Protein AF-A0AAE3XRZ2-F1 (afdb_monomer_lite)

Radius of gyration: 22.89 Å; chains: 1; bounding box: 50×26×63 Å

Structure (mmCIF, N/CA/C/O backbone):
data_AF-A0AAE3XRZ2-F1
#
_entry.id   AF-A0AAE3XRZ2-F1
#
loop_
_atom_site.group_PDB
_atom_site.id
_atom_site.type_symbol
_atom_site.label_atom_id
_atom_site.label_alt_id
_atom_site.label_comp_id
_atom_site.label_asym_id
_atom_site.label_entity_id
_atom_site.label_seq_id
_atom_site.pdbx_PDB_ins_code
_atom_site.Cartn_x
_atom_site.Cartn_y
_atom_site.Cartn_z
_atom_site.occupancy
_atom_site.B_iso_or_equiv
_atom_site.auth_seq_id
_atom_site.auth_comp_id
_atom_site.auth_asym_id
_atom_site.auth_atom_id
_atom_site.pdbx_PDB_model_num
ATOM 1 N N . MET A 1 1 ? 18.011 4.751 -26.676 1.00 55.44 1 MET A N 1
ATOM 2 C CA . MET A 1 1 ? 17.768 5.350 -25.343 1.00 55.44 1 MET A CA 1
ATOM 3 C C . MET A 1 1 ? 18.692 4.666 -24.341 1.00 55.44 1 MET A C 1
ATOM 5 O O . MET A 1 1 ? 18.799 3.450 -24.398 1.00 55.44 1 MET A O 1
ATOM 9 N N . ASN A 1 2 ? 19.427 5.403 -23.502 1.00 81.69 2 ASN A N 1
ATOM 10 C CA . ASN A 1 2 ? 20.337 4.797 -22.520 1.00 81.69 2 ASN A CA 1
ATOM 11 C C . ASN A 1 2 ? 19.515 4.143 -21.398 1.00 81.69 2 ASN A C 1
ATOM 13 O O . ASN A 1 2 ? 18.671 4.805 -20.796 1.00 81.69 2 ASN A O 1
ATOM 17 N N . THR A 1 3 ? 19.769 2.867 -21.102 1.00 81.44 3 THR A N 1
ATOM 18 C CA . THR A 1 3 ? 19.092 2.110 -20.040 1.00 81.44 3 THR A CA 1
ATOM 19 C C . THR A 1 3 ? 19.116 2.845 -18.701 1.00 81.44 3 THR A C 1
ATOM 21 O O . THR A 1 3 ? 18.103 2.885 -18.015 1.00 81.44 3 THR A O 1
ATOM 24 N N . LYS A 1 4 ? 20.229 3.502 -18.347 1.00 84.25 4 LYS A N 1
ATOM 25 C CA . LYS A 1 4 ? 20.326 4.277 -17.098 1.00 84.25 4 LYS A CA 1
ATOM 26 C C . LYS A 1 4 ? 19.341 5.446 -17.058 1.00 84.25 4 LYS A C 1
ATOM 28 O O . LYS A 1 4 ? 18.719 5.685 -16.030 1.00 84.25 4 LYS A O 1
ATOM 33 N N . THR A 1 5 ? 19.179 6.146 -18.179 1.00 87.19 5 THR A N 1
ATOM 34 C CA . THR A 1 5 ? 18.207 7.237 -18.307 1.00 87.19 5 THR A CA 1
ATOM 35 C C . THR A 1 5 ? 16.785 6.704 -18.193 1.00 87.19 5 THR A C 1
ATOM 37 O O . THR A 1 5 ? 15.978 7.291 -17.491 1.00 87.19 5 THR A O 1
ATOM 40 N N . HIS A 1 6 ? 16.487 5.558 -18.808 1.00 87.44 6 HIS A N 1
ATOM 41 C CA . HIS A 1 6 ? 15.157 4.957 -18.711 1.00 87.44 6 HIS A CA 1
ATOM 42 C C . HIS A 1 6 ? 14.794 4.548 -17.278 1.00 87.44 6 HIS A C 1
ATOM 44 O O . HIS A 1 6 ? 13.701 4.858 -16.814 1.00 87.44 6 HIS A O 1
ATOM 50 N N . LEU A 1 7 ? 15.724 3.908 -16.560 1.00 90.88 7 LEU A N 1
ATOM 51 C CA . LEU A 1 7 ? 15.534 3.514 -15.161 1.00 90.88 7 LEU A CA 1
ATOM 52 C C . LEU A 1 7 ? 15.289 4.733 -14.262 1.00 90.88 7 LEU A C 1
ATOM 54 O O . LEU A 1 7 ? 14.380 4.713 -13.436 1.00 90.88 7 LEU A O 1
ATOM 58 N N . LYS A 1 8 ? 16.069 5.804 -14.457 1.00 92.06 8 LYS A N 1
ATOM 59 C CA . LYS A 1 8 ? 15.901 7.059 -13.721 1.00 92.06 8 LYS A CA 1
ATOM 60 C C . LYS A 1 8 ? 14.543 7.704 -14.013 1.00 92.06 8 LYS A C 1
ATOM 62 O O . LYS A 1 8 ? 13.818 8.006 -13.075 1.00 92.06 8 LYS A O 1
ATOM 67 N N . ASN A 1 9 ? 14.181 7.834 -15.288 1.00 93.19 9 ASN A N 1
ATOM 68 C CA . ASN A 1 9 ? 12.899 8.414 -15.688 1.00 93.19 9 ASN A CA 1
ATOM 69 C C . ASN A 1 9 ? 11.720 7.596 -15.145 1.00 93.19 9 ASN A C 1
ATOM 71 O O . ASN A 1 9 ? 10.748 8.170 -14.682 1.00 93.19 9 ASN A O 1
ATOM 75 N N . THR A 1 10 ? 11.823 6.263 -15.147 1.00 93.81 10 THR A N 1
ATOM 76 C CA . THR A 1 10 ? 10.785 5.389 -14.577 1.00 93.81 10 THR A CA 1
ATOM 77 C C . THR A 1 10 ? 10.621 5.647 -13.081 1.00 93.81 10 THR A C 1
ATOM 79 O O . THR A 1 10 ? 9.503 5.799 -12.605 1.00 93.81 10 THR A O 1
ATOM 82 N N . LYS A 1 11 ? 11.728 5.745 -12.329 1.00 95.62 11 LYS A N 1
ATOM 83 C CA . LYS A 1 11 ? 11.690 6.111 -10.903 1.00 95.62 11 LYS A CA 1
ATOM 84 C C . LYS A 1 11 ? 11.019 7.471 -10.694 1.00 95.62 11 LYS A C 1
ATOM 86 O O . LYS A 1 11 ? 10.190 7.593 -9.802 1.00 95.62 11 LYS A O 1
ATOM 91 N N . GLU A 1 12 ? 11.366 8.473 -11.497 1.00 96.69 12 GLU A N 1
ATOM 92 C CA . GLU A 1 12 ? 10.778 9.815 -11.403 1.00 96.69 12 GLU A CA 1
ATOM 93 C C . GLU A 1 12 ? 9.270 9.796 -11.686 1.00 96.69 12 GLU A C 1
ATOM 95 O O . GLU A 1 12 ? 8.510 10.327 -10.884 1.00 96.69 12 GLU A O 1
ATOM 100 N N . GLN A 1 13 ? 8.834 9.090 -12.732 1.00 96.69 13 GLN A N 1
ATOM 101 C CA . GLN A 1 13 ? 7.415 8.916 -13.061 1.00 96.69 13 GLN A CA 1
ATOM 102 C C . GLN A 1 13 ? 6.641 8.194 -11.955 1.00 96.69 13 GLN A C 1
ATOM 104 O O . GLN A 1 13 ? 5.524 8.579 -11.632 1.00 96.69 13 GLN A O 1
ATOM 109 N N . VAL A 1 14 ? 7.232 7.168 -11.334 1.00 96.94 14 VAL A N 1
ATOM 110 C CA . VAL A 1 14 ? 6.598 6.475 -10.203 1.00 96.94 14 VAL A CA 1
ATOM 111 C C . VAL A 1 14 ? 6.438 7.411 -9.003 1.00 96.94 14 VAL A C 1
ATOM 113 O O . VAL A 1 14 ? 5.395 7.402 -8.355 1.00 96.94 14 VAL A O 1
ATOM 116 N N . ILE A 1 15 ? 7.449 8.229 -8.702 1.00 97.56 15 ILE A N 1
ATOM 117 C CA . ILE A 1 15 ? 7.388 9.208 -7.606 1.00 97.56 15 ILE A CA 1
ATOM 118 C C . ILE A 1 15 ? 6.325 10.277 -7.885 1.00 97.56 15 ILE A C 1
ATOM 120 O O . ILE A 1 15 ? 5.600 10.653 -6.963 1.00 97.56 15 ILE A O 1
ATOM 124 N N . GLU A 1 16 ? 6.236 10.759 -9.125 1.00 97.31 16 GLU A N 1
ATOM 125 C CA . GLU A 1 16 ? 5.227 11.727 -9.567 1.00 97.31 16 GLU A CA 1
ATOM 126 C C . GLU A 1 16 ? 3.815 11.152 -9.412 1.00 97.31 16 GLU A C 1
ATOM 128 O O . GLU A 1 16 ? 3.006 11.733 -8.687 1.00 97.31 16 GLU A O 1
ATOM 133 N N . ALA A 1 17 ? 3.576 9.946 -9.938 1.00 96.69 17 ALA A N 1
ATOM 134 C CA . ALA A 1 17 ? 2.298 9.253 -9.813 1.00 96.69 17 ALA A CA 1
ATOM 135 C C . ALA A 1 17 ? 1.899 9.037 -8.34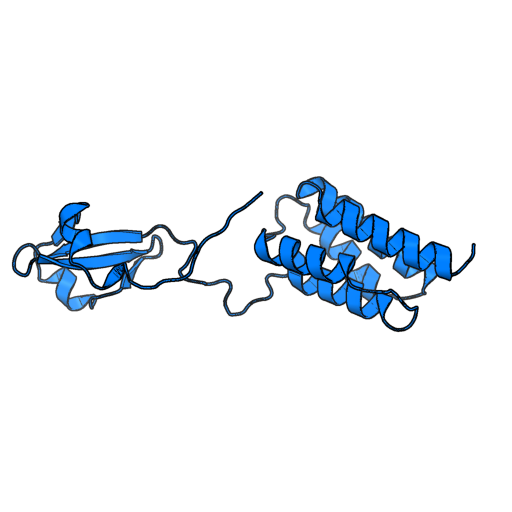3 1.00 96.69 17 ALA A C 1
ATOM 137 O O . ALA A 1 17 ? 0.777 9.353 -7.955 1.00 96.69 17 ALA A O 1
ATOM 138 N N . LEU A 1 18 ? 2.817 8.564 -7.490 1.00 95.38 18 LEU A N 1
ATOM 139 C CA . LEU A 1 18 ? 2.573 8.366 -6.050 1.00 95.38 18 LEU A CA 1
ATOM 140 C C . LEU A 1 18 ? 2.334 9.669 -5.276 1.00 95.38 18 LEU A C 1
ATOM 142 O O . LEU A 1 18 ? 1.789 9.625 -4.179 1.00 95.38 18 LEU A O 1
ATOM 146 N N . SER A 1 19 ? 2.744 10.816 -5.817 1.00 94.94 19 SER A N 1
ATOM 147 C CA . SER A 1 19 ? 2.506 12.131 -5.206 1.00 94.94 19 SER A CA 1
ATOM 148 C C . SER A 1 19 ? 1.219 12.793 -5.711 1.00 94.94 19 SER A C 1
ATOM 150 O O . SER A 1 19 ? 0.897 13.901 -5.285 1.00 94.94 19 SER A O 1
ATOM 152 N N . SER A 1 20 ? 0.514 12.151 -6.642 1.00 93.12 20 SER A N 1
ATOM 153 C CA . SER A 1 20 ? -0.687 12.678 -7.280 1.00 93.12 20 SER A CA 1
ATOM 154 C C . SER A 1 20 ? -1.969 12.192 -6.597 1.00 93.12 20 SER A C 1
ATOM 156 O O . SER A 1 20 ? -1.963 11.308 -5.738 1.00 93.12 20 SER A O 1
ATOM 158 N N . GLU A 1 21 ? -3.100 12.781 -6.978 1.00 91.00 21 GLU A N 1
ATOM 159 C CA . GLU A 1 21 ? -4.409 12.322 -6.518 1.00 91.00 21 GLU A CA 1
ATOM 160 C C . GLU A 1 21 ? -4.750 10.936 -7.084 1.00 91.00 21 GLU A C 1
ATOM 162 O O . GLU A 1 21 ? -4.296 10.551 -8.158 1.00 91.00 21 GLU A O 1
ATOM 167 N N . LYS A 1 22 ? -5.608 10.192 -6.377 1.00 86.44 22 LYS A N 1
ATOM 168 C CA . LYS A 1 22 ? -5.951 8.783 -6.647 1.00 86.44 22 LYS A CA 1
ATOM 169 C C . LYS A 1 22 ? -6.213 8.460 -8.126 1.00 86.44 22 LYS A C 1
ATOM 171 O O . LYS A 1 22 ? -5.707 7.465 -8.638 1.00 86.44 22 LYS A O 1
ATOM 176 N N . GLU A 1 23 ? -7.018 9.277 -8.803 1.00 91.44 23 GLU A N 1
ATOM 177 C CA . GLU A 1 23 ? -7.345 9.079 -10.219 1.00 91.44 23 GLU A CA 1
ATOM 178 C C . GLU A 1 23 ? -6.097 9.166 -11.108 1.00 91.44 23 GLU A C 1
ATOM 180 O O . GLU A 1 23 ? -5.902 8.328 -11.992 1.00 91.44 23 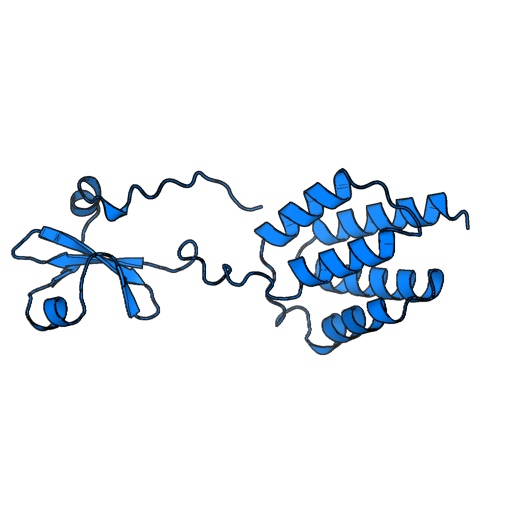GLU A O 1
ATOM 185 N N . VAL A 1 24 ? -5.258 10.173 -10.865 1.00 94.25 24 VAL A N 1
ATOM 186 C CA . VAL A 1 24 ? -4.016 10.402 -11.606 1.00 94.25 24 VAL A CA 1
ATOM 187 C C . VAL A 1 24 ? -3.028 9.282 -11.306 1.00 94.25 24 VAL A C 1
ATOM 189 O O . VAL A 1 24 ? -2.529 8.670 -12.247 1.00 94.25 24 VAL A O 1
ATOM 192 N N . LEU A 1 25 ? -2.866 8.912 -10.032 1.00 93.50 25 LEU A N 1
ATOM 193 C CA . LEU A 1 25 ? -2.038 7.789 -9.594 1.00 93.50 25 LEU A CA 1
ATOM 194 C C . LEU A 1 25 ? -2.382 6.521 -10.377 1.00 93.50 25 LEU A C 1
ATOM 196 O O . LEU A 1 25 ? -1.505 5.937 -11.004 1.00 93.50 25 LEU A O 1
ATOM 200 N N . VAL A 1 26 ? -3.650 6.106 -10.389 1.00 91.94 26 VAL A N 1
ATOM 201 C CA . VAL A 1 26 ? -4.080 4.869 -11.064 1.00 91.94 26 VAL A CA 1
ATOM 202 C C . VAL A 1 26 ? -3.793 4.924 -12.569 1.00 91.94 26 VAL A C 1
ATOM 204 O O . VAL A 1 26 ? -3.260 3.965 -13.134 1.00 91.94 26 VAL A O 1
ATOM 207 N N . LYS A 1 27 ? -4.110 6.046 -13.227 1.00 93.81 27 LYS A N 1
ATOM 208 C CA . LYS A 1 27 ? -3.902 6.212 -14.675 1.00 93.81 27 LYS A CA 1
ATOM 209 C C . LYS A 1 27 ? -2.423 6.216 -15.049 1.00 93.81 27 LYS A C 1
ATOM 211 O O . LYS A 1 27 ? -2.024 5.538 -15.998 1.00 93.81 27 LYS A O 1
ATOM 216 N N . GLU A 1 28 ? -1.612 6.974 -14.321 1.00 94.81 28 GLU A N 1
ATOM 217 C CA . GLU A 1 28 ? -0.180 7.082 -14.579 1.00 94.81 28 GLU A CA 1
ATOM 218 C C . GLU A 1 28 ? 0.530 5.766 -14.282 1.00 94.81 28 GLU A C 1
ATOM 220 O O . GLU A 1 28 ? 1.325 5.311 -15.104 1.00 94.81 28 GLU A O 1
ATOM 225 N N . PHE A 1 29 ? 0.185 5.085 -13.186 1.00 94.69 29 PHE A N 1
ATOM 226 C CA . PHE A 1 29 ? 0.797 3.800 -12.853 1.00 94.69 29 PHE A CA 1
ATOM 227 C C . PHE A 1 29 ? 0.492 2.725 -13.901 1.00 94.69 29 PHE A C 1
ATOM 229 O O . 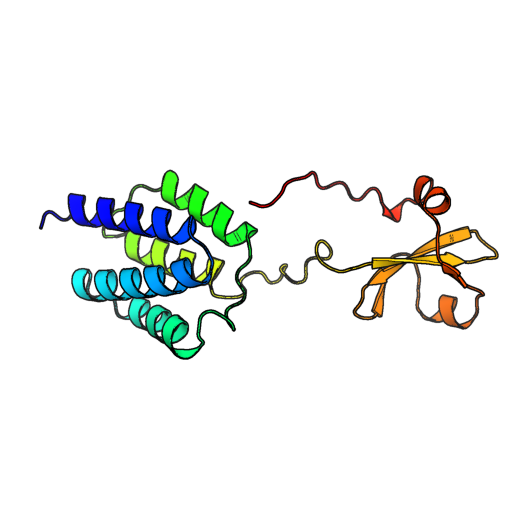PHE A 1 29 ? 1.400 1.996 -14.299 1.00 94.69 29 PHE A O 1
ATOM 236 N N . ALA A 1 30 ? -0.735 2.667 -14.430 1.00 93.75 30 ALA A N 1
ATOM 237 C CA . ALA A 1 30 ? -1.070 1.771 -15.540 1.00 93.75 30 ALA A CA 1
ATOM 238 C C . ALA A 1 30 ? -0.212 2.054 -16.791 1.00 93.75 30 ALA A C 1
ATOM 240 O O . ALA A 1 30 ? 0.285 1.129 -17.436 1.00 93.75 30 ALA A O 1
ATOM 241 N N . SER A 1 31 ? 0.024 3.331 -17.107 1.00 94.94 31 SER A N 1
ATOM 242 C CA . SER A 1 31 ? 0.903 3.736 -18.213 1.00 94.94 31 SER A CA 1
ATOM 243 C C . SER A 1 31 ? 2.360 3.313 -17.978 1.00 94.94 31 SER A C 1
ATOM 245 O O . SER A 1 31 ? 2.994 2.739 -18.867 1.00 94.94 31 SER A O 1
ATOM 247 N N . ILE A 1 32 ? 2.880 3.522 -16.764 1.00 94.69 32 ILE A N 1
ATOM 248 C CA . ILE A 1 32 ? 4.233 3.102 -16.369 1.00 94.69 32 ILE A CA 1
ATOM 249 C C . ILE A 1 32 ? 4.389 1.585 -16.527 1.00 94.69 32 ILE A C 1
ATOM 251 O O . ILE A 1 32 ? 5.377 1.127 -17.105 1.00 94.69 32 ILE A O 1
ATOM 255 N N . LEU A 1 33 ? 3.408 0.804 -16.065 1.00 93.81 33 LEU A N 1
ATOM 256 C CA . LEU A 1 33 ? 3.414 -0.657 -16.171 1.00 93.81 33 LEU A CA 1
ATOM 257 C C . LEU A 1 33 ? 3.458 -1.131 -17.626 1.00 93.81 33 LEU A C 1
ATOM 259 O O . LEU A 1 33 ? 4.285 -1.989 -17.941 1.00 93.81 33 LEU A O 1
ATOM 263 N N . ARG A 1 34 ? 2.650 -0.535 -18.515 1.00 93.69 34 ARG A N 1
ATOM 264 C CA . ARG A 1 34 ? 2.678 -0.832 -19.959 1.00 93.69 34 ARG A CA 1
ATOM 265 C C . ARG A 1 34 ? 4.055 -0.563 -20.553 1.00 93.69 34 ARG A C 1
ATOM 267 O O . ARG A 1 34 ? 4.651 -1.452 -21.154 1.00 93.69 34 ARG A O 1
ATOM 274 N N . ILE A 1 35 ? 4.586 0.642 -20.340 1.00 90.75 35 ILE A N 1
ATOM 275 C CA . ILE A 1 35 ? 5.882 1.058 -20.893 1.00 90.75 35 ILE A CA 1
ATOM 276 C C . ILE A 1 35 ? 6.999 0.138 -20.390 1.00 90.75 35 ILE A C 1
ATOM 278 O O . ILE A 1 35 ? 7.841 -0.309 -21.169 1.00 90.75 35 ILE A O 1
ATOM 282 N N . CYS A 1 36 ? 7.016 -0.170 -19.093 1.00 89.25 36 CYS A N 1
ATOM 283 C CA . CYS A 1 36 ? 8.005 -1.076 -18.520 1.00 89.25 36 CYS A CA 1
ATOM 284 C C . CYS A 1 36 ? 7.844 -2.510 -19.028 1.00 89.25 36 CYS A C 1
ATOM 286 O O . CYS A 1 36 ? 8.857 -3.176 -19.239 1.00 89.25 36 CYS A O 1
ATOM 288 N N . SER A 1 37 ? 6.615 -2.986 -19.241 1.00 89.94 37 SER A N 1
ATOM 289 C CA . SER A 1 37 ? 6.376 -4.304 -19.829 1.00 89.94 37 SER A CA 1
ATOM 290 C C . SER A 1 37 ? 6.951 -4.386 -21.239 1.00 89.94 37 SER A C 1
ATOM 292 O O . SER A 1 37 ? 7.732 -5.297 -21.510 1.00 89.94 37 SER A O 1
ATOM 294 N N . ASP A 1 38 ? 6.670 -3.393 -22.085 1.00 87.00 38 ASP A N 1
ATOM 295 C CA . ASP A 1 38 ? 7.137 -3.348 -23.473 1.00 87.00 38 ASP A CA 1
ATOM 296 C C . ASP A 1 38 ? 8.670 -3.247 -23.561 1.00 87.00 38 ASP A C 1
ATOM 298 O O . ASP A 1 38 ? 9.306 -3.914 -24.378 1.00 87.00 38 ASP A O 1
ATOM 302 N N . VAL A 1 39 ? 9.293 -2.429 -22.705 1.00 84.25 39 VAL A N 1
ATOM 303 C CA . VAL A 1 39 ? 10.748 -2.194 -22.739 1.00 84.25 39 VAL A CA 1
ATOM 304 C C . VAL A 1 39 ? 11.542 -3.340 -22.109 1.00 84.25 39 VAL A C 1
ATOM 306 O O . VAL A 1 39 ? 12.643 -3.651 -22.571 1.00 84.25 39 VAL A O 1
ATOM 309 N N . LEU A 1 40 ? 11.027 -3.950 -21.041 1.00 80.56 40 LEU A N 1
ATOM 310 C CA . LEU A 1 40 ? 11.728 -4.999 -20.292 1.00 80.56 40 LEU A CA 1
ATOM 311 C C . LEU A 1 40 ? 11.273 -6.416 -20.672 1.00 80.56 40 LEU A C 1
ATOM 313 O O . LEU A 1 40 ? 11.874 -7.381 -20.201 1.00 80.56 40 LEU A O 1
ATOM 317 N N . ASN A 1 41 ? 10.248 -6.533 -21.519 1.00 80.44 41 ASN A N 1
ATOM 318 C CA . ASN A 1 41 ? 9.582 -7.771 -21.919 1.00 80.44 41 ASN A CA 1
ATOM 319 C C . ASN A 1 41 ? 9.082 -8.591 -20.715 1.00 80.44 41 ASN A C 1
ATOM 321 O O . ASN A 1 41 ? 9.448 -9.755 -20.533 1.00 80.44 41 ASN A O 1
ATOM 325 N N . ILE A 1 42 ? 8.292 -7.952 -19.844 1.00 80.00 42 ILE A N 1
ATOM 326 C CA . ILE A 1 42 ? 7.823 -8.539 -18.578 1.00 80.00 42 ILE A CA 1
ATOM 327 C C . ILE A 1 42 ? 6.301 -8.631 -18.566 1.00 80.00 42 ILE A C 1
ATOM 329 O O . ILE A 1 42 ? 5.604 -7.686 -18.193 1.00 80.00 42 ILE A O 1
ATOM 333 N N . GLU A 1 43 ? 5.790 -9.814 -18.897 1.00 79.06 43 GLU A N 1
ATOM 334 C CA . GLU A 1 43 ? 4.350 -10.099 -18.971 1.00 79.06 43 GLU A CA 1
ATOM 335 C C . GLU A 1 43 ? 3.626 -9.900 -17.634 1.00 79.06 43 GLU A C 1
ATOM 337 O O . GLU A 1 43 ? 2.485 -9.454 -17.601 1.00 79.06 43 GLU A O 1
ATOM 342 N N . LYS A 1 44 ? 4.300 -10.150 -16.503 1.00 80.50 44 LYS A N 1
ATOM 343 C CA . LYS A 1 44 ? 3.707 -9.979 -15.165 1.00 80.50 44 LYS A CA 1
ATOM 344 C C . LYS A 1 44 ? 3.235 -8.549 -14.869 1.00 80.50 44 LYS A C 1
ATOM 346 O O . LYS A 1 44 ? 2.418 -8.372 -13.976 1.00 80.50 44 LYS A O 1
ATOM 351 N N . LEU A 1 45 ? 3.763 -7.535 -15.560 1.00 87.38 45 LEU A N 1
ATOM 352 C CA . LEU A 1 45 ? 3.312 -6.149 -15.391 1.00 87.38 45 LEU A CA 1
ATOM 353 C C . LEU A 1 45 ? 1.989 -5.874 -16.125 1.00 87.38 45 LEU A C 1
ATOM 355 O O . LEU A 1 45 ? 1.240 -5.009 -15.684 1.00 87.38 45 LEU A O 1
ATOM 359 N N . LEU A 1 46 ? 1.677 -6.636 -17.182 1.00 87.94 46 LEU A N 1
ATOM 360 C CA . LEU A 1 46 ? 0.424 -6.499 -17.934 1.00 87.94 46 LEU A CA 1
ATOM 361 C C . LEU A 1 46 ? -0.781 -6.905 -17.089 1.00 87.94 46 LEU A C 1
ATOM 363 O O . LEU A 1 46 ? -1.789 -6.217 -17.114 1.00 87.94 46 LEU A O 1
ATOM 367 N N . PHE A 1 47 ? -0.643 -7.949 -16.263 1.00 88.44 47 PHE A N 1
ATOM 368 C CA . PHE A 1 47 ? -1.684 -8.339 -15.306 1.00 88.44 47 PHE A CA 1
ATOM 369 C C . PHE A 1 47 ? -2.143 -7.156 -14.438 1.00 88.44 47 PHE A C 1
ATOM 371 O O . PHE A 1 47 ? -3.336 -6.919 -14.274 1.00 88.44 47 PHE A O 1
ATOM 378 N N . TRP A 1 48 ? -1.186 -6.398 -13.898 1.00 88.19 48 TRP A N 1
ATOM 379 C CA . TRP A 1 48 ? -1.473 -5.245 -13.048 1.00 88.19 48 TRP A CA 1
ATOM 380 C C . TRP A 1 48 ? -2.091 -4.095 -13.821 1.00 88.19 48 TRP A C 1
ATOM 382 O O . TRP A 1 48 ? -3.018 -3.453 -13.341 1.00 88.19 48 TRP A O 1
ATOM 392 N N . GLU A 1 49 ? -1.590 -3.838 -15.021 1.00 91.50 49 GLU A N 1
ATOM 393 C CA . GLU A 1 49 ? -2.165 -2.826 -15.891 1.00 91.50 49 GLU A CA 1
ATOM 394 C C . GLU A 1 49 ? -3.628 -3.136 -16.233 1.00 91.50 49 GLU A C 1
ATOM 396 O O . GLU A 1 49 ? -4.476 -2.249 -16.121 1.00 91.50 49 GLU A O 1
ATOM 401 N N . ASP A 1 50 ? -3.921 -4.373 -16.634 1.00 87.69 50 ASP A N 1
ATOM 402 C CA . ASP A 1 50 ? -5.269 -4.809 -16.992 1.00 87.69 50 ASP A CA 1
ATOM 403 C C . ASP A 1 50 ? -6.204 -4.673 -15.783 1.00 87.69 50 ASP A C 1
ATOM 405 O O . ASP A 1 50 ? -7.266 -4.062 -15.898 1.00 87.69 50 ASP A O 1
ATOM 409 N N . LEU A 1 51 ? -5.757 -5.089 -14.591 1.00 84.50 51 LEU A N 1
ATOM 410 C CA . LEU A 1 51 ? -6.505 -4.912 -13.343 1.00 84.50 51 LEU A CA 1
ATOM 411 C C . LEU A 1 51 ? -6.851 -3.439 -13.076 1.00 84.50 51 LEU A C 1
ATOM 413 O O . LEU A 1 51 ? -8.001 -3.129 -12.748 1.00 84.50 51 LEU A O 1
ATOM 417 N N . LEU A 1 52 ? -5.891 -2.522 -13.231 1.00 87.25 52 LEU A N 1
ATOM 418 C CA . LEU A 1 52 ? -6.121 -1.088 -13.014 1.00 87.25 52 LEU A CA 1
ATOM 419 C C . LEU A 1 52 ? -7.082 -0.485 -14.047 1.00 87.25 52 LEU A C 1
ATOM 421 O O . LEU A 1 52 ? -7.867 0.406 -13.712 1.00 87.25 52 LEU A O 1
ATOM 425 N N . LYS A 1 53 ? -7.039 -0.961 -15.295 1.00 86.25 53 LYS A N 1
ATOM 426 C CA . LYS A 1 53 ? -7.918 -0.487 -16.372 1.00 86.25 53 LYS A CA 1
ATOM 427 C C . LYS A 1 53 ? -9.342 -1.016 -16.252 1.00 86.25 53 LYS A C 1
ATOM 429 O O . LYS A 1 53 ? -10.275 -0.261 -16.513 1.00 86.25 53 LYS A O 1
ATOM 434 N N . GLU A 1 54 ? -9.509 -2.281 -15.882 1.00 83.88 54 GLU A N 1
ATOM 435 C CA . GLU A 1 54 ? -10.816 -2.943 -15.818 1.00 83.88 54 GLU A CA 1
ATOM 436 C C . GLU A 1 54 ? -11.658 -2.473 -14.630 1.00 83.88 54 GLU A C 1
ATOM 438 O O . GLU A 1 54 ? -12.866 -2.290 -14.770 1.00 83.88 54 GLU A O 1
ATOM 443 N N . ASN A 1 55 ? -11.036 -2.249 -13.469 1.00 74.62 55 ASN A N 1
ATOM 444 C CA . ASN A 1 55 ? -11.773 -1.944 -12.240 1.00 74.62 55 ASN A CA 1
ATOM 445 C C . ASN A 1 55 ? -12.137 -0.454 -12.105 1.00 74.62 55 ASN A C 1
ATOM 447 O O . ASN A 1 55 ? -13.073 -0.116 -11.380 1.00 74.62 55 ASN A O 1
ATOM 451 N N . GLY A 1 56 ? -11.460 0.446 -12.825 1.00 68.81 56 GLY A N 1
ATOM 452 C CA . GLY A 1 56 ? -11.658 1.892 -12.701 1.00 68.81 56 GLY A CA 1
ATOM 453 C C . GLY A 1 56 ? -11.173 2.447 -11.353 1.00 68.81 56 GLY A C 1
ATOM 454 O O . GLY A 1 56 ? -11.214 1.788 -10.317 1.00 68.81 56 GLY A O 1
ATOM 455 N N . TRP A 1 57 ? -10.696 3.693 -11.338 1.00 79.56 57 TRP A N 1
ATOM 456 C CA . TRP A 1 57 ? -10.053 4.277 -10.150 1.00 79.56 57 TRP A CA 1
ATOM 457 C C . TRP A 1 57 ? -10.997 4.432 -8.945 1.00 79.56 57 TRP A C 1
ATOM 459 O O . TRP A 1 57 ? -10.539 4.473 -7.804 1.00 79.56 57 TRP A O 1
ATOM 469 N N . GLU A 1 58 ? -12.307 4.524 -9.173 1.00 76.12 58 GLU A N 1
ATOM 470 C CA . GLU A 1 58 ? -13.314 4.698 -8.122 1.00 76.12 58 GLU A CA 1
ATOM 471 C C . GLU A 1 58 ? -13.395 3.469 -7.206 1.00 76.12 58 GLU A C 1
ATOM 473 O O . GLU A 1 58 ? -13.449 3.626 -5.987 1.00 76.12 58 GLU A O 1
ATOM 478 N N . SER A 1 59 ? -13.322 2.263 -7.778 1.00 72.25 59 SER A N 1
ATOM 479 C CA . SER A 1 59 ? -13.494 0.995 -7.055 1.00 72.25 59 SER A CA 1
ATOM 480 C C . SER A 1 59 ? -12.232 0.520 -6.331 1.00 72.25 59 SER A C 1
ATOM 482 O O . SER A 1 59 ? -12.320 -0.240 -5.368 1.00 72.25 59 SER A O 1
ATOM 484 N N . LEU A 1 60 ? -11.056 0.978 -6.769 1.00 72.81 60 LEU A N 1
ATOM 485 C CA . LEU A 1 60 ? -9.780 0.595 -6.175 1.00 72.81 60 LEU A CA 1
ATOM 486 C C . LEU A 1 60 ? -9.641 1.239 -4.803 1.00 72.81 60 LEU A C 1
ATOM 488 O O . LEU A 1 60 ? -9.562 2.459 -4.691 1.00 72.81 60 LEU A O 1
ATOM 492 N N . LEU A 1 61 ? -9.596 0.451 -3.742 1.00 73.50 61 LEU A N 1
ATOM 493 C CA . LEU A 1 61 ? -9.306 0.989 -2.422 1.00 73.50 61 LEU A CA 1
ATOM 494 C C . LEU A 1 61 ? -7.795 1.208 -2.305 1.00 73.50 61 LEU A C 1
ATOM 496 O O . LEU A 1 61 ? -7.016 0.304 -2.586 1.00 73.50 61 LEU A O 1
ATOM 500 N N . ILE A 1 62 ? -7.393 2.426 -1.938 1.00 79.12 62 ILE A N 1
ATOM 501 C CA . ILE A 1 62 ? -5.988 2.824 -1.818 1.00 79.12 62 ILE A CA 1
ATOM 502 C C . ILE A 1 62 ? -5.830 3.565 -0.497 1.00 79.12 62 ILE A C 1
ATOM 504 O O . ILE A 1 62 ? -6.498 4.578 -0.271 1.00 79.12 62 ILE A O 1
ATOM 508 N N . THR A 1 63 ? -4.942 3.084 0.368 1.00 74.00 63 THR A N 1
ATOM 509 C CA . THR A 1 63 ? -4.670 3.733 1.651 1.00 74.00 63 THR A CA 1
ATOM 510 C C . THR A 1 63 ? -3.570 4.784 1.505 1.00 74.00 63 THR A C 1
ATOM 512 O O . THR A 1 63 ? -2.570 4.596 0.806 1.00 74.00 63 THR A O 1
ATOM 515 N N . LYS A 1 64 ? -3.717 5.916 2.206 1.00 75.69 64 LYS A N 1
ATOM 516 C CA . LYS A 1 64 ? -2.669 6.951 2.246 1.00 75.69 64 LYS A CA 1
ATOM 517 C C . LYS A 1 64 ? -1.363 6.444 2.859 1.00 75.69 64 LYS A C 1
ATOM 519 O O . LYS A 1 64 ? -0.293 6.912 2.473 1.00 75.69 64 LYS A O 1
ATOM 524 N N . SER A 1 65 ? -1.453 5.496 3.796 1.00 75.69 65 SER A N 1
ATOM 525 C CA . SER A 1 65 ? -0.286 4.860 4.414 1.00 75.69 65 SER A CA 1
ATOM 526 C C . SER A 1 65 ? 0.540 4.100 3.375 1.00 75.69 65 SER A C 1
ATOM 528 O O . SER A 1 65 ? 1.718 4.408 3.193 1.00 75.69 65 SER A O 1
ATOM 530 N N . ALA A 1 66 ? -0.091 3.210 2.597 1.00 78.81 66 ALA A N 1
ATOM 531 C CA . ALA A 1 66 ? 0.599 2.446 1.560 1.00 78.81 66 ALA A CA 1
ATOM 532 C C . ALA A 1 66 ? 1.268 3.353 0.518 1.00 78.81 66 ALA A C 1
ATOM 534 O O . ALA A 1 66 ? 2.426 3.137 0.152 1.00 78.81 66 ALA A O 1
ATOM 535 N N . VAL A 1 67 ? 0.578 4.410 0.079 1.00 87.12 67 VAL A N 1
ATOM 536 C CA . VAL A 1 67 ? 1.145 5.398 -0.854 1.00 87.12 67 VAL A CA 1
ATOM 537 C C . VAL A 1 67 ? 2.355 6.104 -0.236 1.00 87.12 67 VAL A C 1
ATOM 539 O O . VAL A 1 67 ? 3.399 6.198 -0.883 1.00 87.12 67 VAL A O 1
ATOM 542 N N . SER A 1 68 ? 2.260 6.534 1.024 1.00 84.38 68 SER A N 1
ATOM 543 C CA . SER A 1 68 ? 3.352 7.221 1.728 1.00 84.38 68 SER A CA 1
ATOM 544 C C . SER A 1 68 ? 4.580 6.325 1.898 1.00 84.38 68 SER A C 1
ATOM 546 O O . SER A 1 68 ? 5.702 6.743 1.601 1.00 84.38 68 SER A O 1
ATOM 548 N N . GLU A 1 69 ? 4.386 5.070 2.307 1.00 86.50 69 GLU A N 1
ATOM 549 C CA . GLU A 1 69 ? 5.467 4.089 2.416 1.00 86.50 69 GLU A CA 1
ATOM 550 C C . GLU A 1 69 ? 6.163 3.857 1.077 1.00 86.50 69 GLU A C 1
ATOM 552 O O . GLU A 1 69 ? 7.396 3.844 0.997 1.00 86.50 69 GLU A O 1
ATOM 557 N N . GLN A 1 70 ? 5.380 3.669 0.012 1.00 93.56 70 GLN A N 1
ATOM 558 C CA . GLN A 1 70 ? 5.935 3.447 -1.316 1.00 93.56 70 GLN A CA 1
ATOM 559 C C . GLN A 1 70 ? 6.654 4.690 -1.831 1.00 93.56 70 GLN A C 1
ATOM 561 O O . GLN A 1 70 ? 7.735 4.565 -2.406 1.00 93.56 70 GLN A O 1
ATOM 566 N N . LEU A 1 71 ? 6.145 5.888 -1.557 1.00 94.06 71 LEU A N 1
ATOM 567 C CA . LEU A 1 71 ? 6.812 7.133 -1.918 1.00 94.06 71 LEU A CA 1
ATOM 568 C C . LEU A 1 71 ? 8.181 7.265 -1.228 1.00 94.06 71 LEU A C 1
ATOM 570 O O . LEU A 1 71 ? 9.173 7.610 -1.877 1.00 94.06 71 LEU A O 1
ATOM 574 N N . ILE A 1 72 ? 8.268 6.938 0.067 1.00 94.06 72 ILE A N 1
ATOM 575 C CA . ILE A 1 72 ? 9.536 6.911 0.817 1.00 94.06 72 ILE A CA 1
ATOM 576 C C . ILE A 1 72 ? 10.490 5.865 0.229 1.00 94.06 72 ILE A C 1
ATOM 578 O O . ILE A 1 72 ? 11.676 6.152 0.030 1.00 94.06 72 ILE A O 1
ATOM 582 N N . PHE A 1 73 ? 9.989 4.667 -0.080 1.00 96.44 73 PHE A N 1
ATOM 583 C CA . PHE A 1 73 ? 10.779 3.615 -0.714 1.00 96.44 73 PHE A CA 1
ATOM 584 C C . PHE A 1 73 ? 11.363 4.085 -2.053 1.00 96.44 73 PHE A C 1
ATOM 586 O O . PHE A 1 73 ? 12.580 4.035 -2.235 1.00 96.44 73 PHE A O 1
ATOM 593 N N . TRP A 1 74 ? 10.538 4.602 -2.966 1.00 97.31 74 TRP A N 1
ATOM 594 C CA . TRP A 1 74 ? 10.970 4.998 -4.310 1.00 97.31 74 TRP A CA 1
ATOM 595 C C . TRP A 1 74 ? 11.942 6.175 -4.315 1.00 97.31 74 TRP A C 1
ATOM 597 O O . TRP A 1 74 ? 12.861 6.194 -5.135 1.00 97.31 74 TRP A O 1
ATOM 607 N N . ARG A 1 75 ? 11.816 7.119 -3.374 1.00 96.50 75 ARG A N 1
ATOM 608 C CA . ARG A 1 75 ? 12.793 8.212 -3.208 1.00 96.50 75 ARG A CA 1
ATOM 609 C C . ARG A 1 75 ? 14.196 7.680 -2.895 1.00 96.50 75 ARG A C 1
ATOM 611 O O . ARG A 1 75 ? 15.168 8.152 -3.487 1.00 96.50 75 ARG A O 1
ATOM 618 N N . ASN A 1 76 ? 14.290 6.660 -2.043 1.00 95.31 76 ASN A N 1
ATOM 619 C CA . ASN A 1 76 ? 15.558 6.073 -1.595 1.00 95.31 76 ASN A CA 1
ATOM 620 C C . ASN A 1 76 ? 16.067 4.921 -2.480 1.00 95.31 76 ASN A C 1
ATOM 622 O O . ASN A 1 76 ? 17.235 4.545 -2.405 1.00 95.31 76 ASN A O 1
ATOM 626 N N . TYR A 1 77 ? 15.201 4.341 -3.305 1.00 95.12 77 TYR A N 1
ATOM 627 C CA . TYR A 1 77 ? 15.512 3.185 -4.136 1.00 95.12 77 TYR A CA 1
ATOM 628 C C . TYR A 1 77 ? 16.314 3.568 -5.383 1.00 95.12 77 TYR A C 1
ATOM 630 O O . TYR A 1 77 ? 15.909 4.450 -6.133 1.00 95.12 77 TYR A O 1
ATOM 638 N N . GLU A 1 78 ? 17.415 2.869 -5.658 1.00 94.75 78 GLU A N 1
ATOM 639 C CA . GLU A 1 78 ? 18.181 3.031 -6.897 1.00 94.75 78 GLU A CA 1
ATOM 640 C C . GLU A 1 78 ? 17.872 1.886 -7.879 1.00 94.75 78 GLU A C 1
ATOM 642 O O . GLU A 1 78 ? 18.257 0.737 -7.635 1.00 94.75 78 GLU A O 1
ATOM 647 N N . PRO A 1 79 ? 17.158 2.161 -8.989 1.00 91.12 79 PRO A N 1
ATOM 648 C CA . PRO A 1 79 ? 16.667 1.119 -9.875 1.00 91.12 79 PRO A CA 1
ATOM 649 C C . PRO A 1 79 ? 17.787 0.451 -10.672 1.00 91.12 79 PRO A C 1
ATOM 651 O O . PRO A 1 79 ? 18.645 1.094 -11.276 1.00 91.12 79 PRO A O 1
ATOM 654 N N . SER A 1 80 ? 17.705 -0.875 -10.756 1.00 91.38 80 SER A N 1
ATOM 655 C CA . SER A 1 80 ? 18.474 -1.698 -11.687 1.00 91.38 80 SER A CA 1
ATOM 656 C C . SER A 1 80 ? 17.520 -2.528 -12.546 1.00 91.38 80 SER A C 1
ATOM 658 O O . SER A 1 80 ? 16.396 -2.804 -12.130 1.00 91.38 80 SER A O 1
ATOM 660 N N . LEU A 1 81 ? 17.969 -2.998 -13.715 1.00 86.38 81 LEU A N 1
ATOM 661 C CA . LEU A 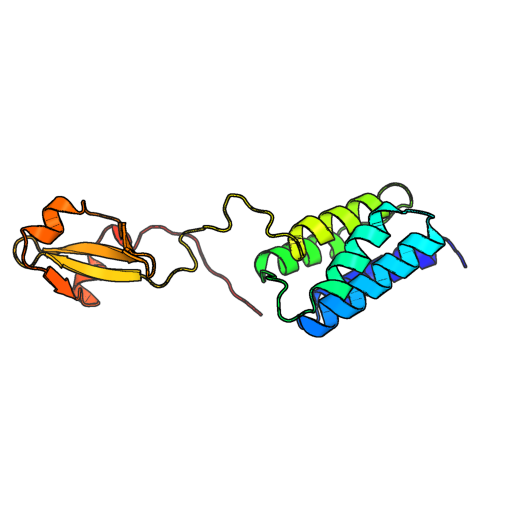1 81 ? 17.163 -3.891 -14.564 1.00 86.38 81 LEU A CA 1
ATOM 662 C C . LEU A 1 81 ? 16.664 -5.135 -13.813 1.00 86.38 81 LEU A C 1
ATOM 664 O O . LEU A 1 81 ? 15.559 -5.603 -14.057 1.00 86.38 81 LEU A O 1
ATOM 668 N N . LYS A 1 82 ? 17.474 -5.659 -12.885 1.00 85.94 82 LYS A N 1
ATOM 669 C CA . LYS A 1 82 ? 17.146 -6.869 -12.121 1.00 85.94 82 LYS A CA 1
ATOM 670 C C . LYS A 1 82 ? 16.061 -6.630 -11.075 1.00 85.94 82 LYS A C 1
ATOM 672 O O . LYS A 1 82 ? 15.343 -7.558 -10.729 1.00 85.94 82 LYS A O 1
ATOM 677 N N . THR A 1 83 ? 15.980 -5.414 -10.542 1.00 91.12 83 THR A N 1
ATOM 678 C CA . THR A 1 83 ? 15.152 -5.101 -9.371 1.00 91.12 83 THR A CA 1
ATOM 679 C C . THR A 1 83 ? 13.906 -4.302 -9.732 1.00 91.12 83 THR A C 1
ATOM 681 O O . THR A 1 83 ? 12.901 -4.430 -9.044 1.00 91.12 83 THR A O 1
ATOM 684 N N . LEU A 1 84 ? 13.928 -3.531 -10.828 1.00 91.38 84 LEU A N 1
ATOM 685 C CA . LEU A 1 84 ? 12.840 -2.626 -11.210 1.00 91.38 84 LEU A CA 1
ATOM 686 C C . LEU A 1 84 ? 11.490 -3.343 -11.318 1.00 91.38 84 LEU A C 1
ATOM 688 O O . LEU A 1 84 ? 10.513 -2.884 -10.740 1.00 91.38 84 LEU A O 1
ATOM 692 N N . SER A 1 85 ? 11.451 -4.494 -11.989 1.00 89.50 85 SER A N 1
ATOM 693 C CA . SER A 1 85 ? 10.218 -5.274 -12.128 1.00 89.50 85 SER A CA 1
ATOM 694 C C . SER A 1 85 ? 9.634 -5.718 -10.795 1.00 89.50 85 SER A C 1
ATOM 696 O O . SER A 1 85 ? 8.425 -5.647 -10.606 1.00 89.50 85 SER A O 1
ATOM 698 N N . ALA A 1 86 ? 10.482 -6.223 -9.898 1.00 90.56 86 ALA A N 1
ATOM 699 C CA . ALA A 1 86 ? 10.041 -6.707 -8.598 1.00 90.56 86 ALA A CA 1
ATOM 700 C C . ALA A 1 86 ? 9.549 -5.539 -7.735 1.00 90.56 86 ALA A C 1
ATOM 702 O O . ALA A 1 86 ? 8.539 -5.663 -7.053 1.00 90.56 86 ALA A O 1
ATOM 703 N N . SER A 1 87 ? 10.223 -4.389 -7.815 1.00 94.25 87 SER A N 1
ATOM 704 C CA . SER A 1 87 ? 9.796 -3.164 -7.139 1.00 94.25 87 SER A CA 1
ATOM 705 C C . SER A 1 87 ? 8.446 -2.663 -7.652 1.00 94.25 87 SER A C 1
ATOM 707 O O . SER A 1 87 ? 7.582 -2.378 -6.836 1.00 94.25 87 SER A O 1
ATOM 709 N N . LEU A 1 88 ? 8.231 -2.615 -8.973 1.00 94.00 88 LEU A N 1
ATOM 710 C CA . LEU A 1 88 ? 6.947 -2.208 -9.559 1.00 94.00 88 LEU A CA 1
ATOM 711 C C . LEU A 1 88 ? 5.804 -3.142 -9.143 1.00 94.00 88 LEU A C 1
ATOM 713 O O . LEU A 1 88 ? 4.754 -2.659 -8.731 1.00 94.00 88 LEU A O 1
ATOM 717 N N . GLN A 1 89 ? 6.021 -4.461 -9.196 1.00 91.00 89 GLN A N 1
ATOM 718 C CA . GLN A 1 89 ? 5.028 -5.448 -8.748 1.00 91.00 89 GLN A CA 1
ATOM 719 C C . GLN A 1 89 ? 4.698 -5.269 -7.270 1.00 91.00 89 GLN A C 1
ATOM 721 O O . GLN A 1 89 ? 3.533 -5.128 -6.926 1.00 91.00 89 GLN A O 1
ATOM 726 N N . LYS A 1 90 ? 5.718 -5.171 -6.413 1.00 91.00 90 LYS A N 1
ATOM 727 C CA . LYS A 1 90 ? 5.525 -4.976 -4.974 1.00 91.00 90 LYS A CA 1
ATOM 728 C C . LYS A 1 90 ? 4.782 -3.680 -4.655 1.00 91.00 90 LYS A C 1
ATOM 730 O O . LYS A 1 90 ? 3.974 -3.648 -3.733 1.00 91.00 90 LYS A O 1
ATOM 735 N N . THR A 1 91 ? 5.045 -2.608 -5.401 1.00 92.69 91 THR A N 1
ATOM 736 C CA . THR A 1 91 ? 4.278 -1.366 -5.265 1.00 92.69 91 THR A CA 1
ATOM 737 C C . THR A 1 91 ? 2.827 -1.572 -5.674 1.00 92.69 91 THR A C 1
ATOM 739 O O . THR A 1 91 ? 1.952 -1.110 -4.954 1.00 92.69 91 THR A O 1
ATOM 742 N N . CYS A 1 92 ? 2.549 -2.309 -6.753 1.00 89.88 92 CYS A N 1
ATOM 743 C CA . CYS A 1 92 ? 1.169 -2.616 -7.127 1.00 89.88 92 CYS A CA 1
ATOM 744 C C . CYS A 1 92 ? 0.452 -3.446 -6.060 1.00 89.88 92 CYS A C 1
ATOM 746 O O . CYS A 1 92 ? -0.674 -3.128 -5.701 1.00 89.88 92 CYS A O 1
ATOM 748 N N . GLU A 1 93 ? 1.120 -4.460 -5.511 1.00 86.50 93 GLU A N 1
ATOM 749 C CA . GLU A 1 93 ? 0.573 -5.285 -4.432 1.00 86.50 93 GLU A CA 1
ATOM 750 C C . GLU A 1 93 ? 0.271 -4.452 -3.186 1.00 86.50 93 GLU A C 1
ATOM 752 O O . GLU A 1 93 ? -0.795 -4.595 -2.608 1.00 86.50 93 GLU A O 1
ATOM 757 N N . LYS A 1 94 ? 1.170 -3.548 -2.786 1.00 84.50 94 LYS A N 1
ATOM 758 C CA . LYS A 1 94 ? 0.958 -2.710 -1.598 1.00 84.50 94 LYS A CA 1
ATOM 759 C C . LYS A 1 94 ? -0.077 -1.602 -1.794 1.00 84.50 94 LYS A C 1
ATOM 761 O O . LYS A 1 94 ? -0.727 -1.221 -0.833 1.00 84.50 94 LYS A O 1
ATOM 766 N N . VAL A 1 95 ? -0.165 -1.022 -2.991 1.00 86.19 95 VAL A N 1
ATOM 767 C CA . VAL A 1 95 ? -0.999 0.169 -3.243 1.00 86.19 95 VAL A CA 1
ATOM 768 C C . VAL A 1 95 ? -2.378 -0.203 -3.779 1.00 86.19 95 VAL A C 1
ATOM 770 O O . VAL A 1 95 ? -3.346 0.477 -3.451 1.00 86.19 95 VAL A O 1
ATOM 773 N N . PHE A 1 96 ? -2.472 -1.237 -4.620 1.00 83.44 96 PHE A N 1
ATOM 774 C CA . PHE A 1 96 ? -3.676 -1.554 -5.397 1.00 83.44 96 PHE A CA 1
ATOM 775 C C . PHE A 1 96 ? -4.304 -2.907 -5.069 1.00 83.44 96 PHE A C 1
ATOM 777 O O . PHE A 1 96 ? -5.444 -3.144 -5.470 1.00 83.44 96 PHE A O 1
ATOM 784 N N . LEU A 1 97 ? -3.608 -3.794 -4.354 1.00 72.25 97 LEU A N 1
ATOM 785 C CA . LEU A 1 97 ? -4.298 -4.839 -3.609 1.00 72.25 97 LEU A CA 1
ATOM 786 C C . LEU A 1 97 ? -4.490 -4.356 -2.184 1.00 72.25 97 LEU A C 1
ATOM 788 O O . LEU A 1 97 ? -3.633 -3.684 -1.618 1.00 72.25 97 LEU A O 1
ATOM 792 N N . TYR A 1 98 ? -5.608 -4.765 -1.599 1.00 53.16 98 TYR A N 1
ATOM 793 C CA . TYR A 1 98 ? -5.747 -4.808 -0.154 1.00 53.16 98 TYR A CA 1
ATOM 794 C C . TYR A 1 98 ? -4.719 -5.819 0.366 1.00 53.16 98 TYR A C 1
ATOM 796 O O . TYR A 1 98 ? -5.002 -7.012 0.482 1.00 53.16 98 TYR A O 1
ATOM 804 N N . TRP A 1 99 ? -3.482 -5.370 0.566 1.00 40.66 99 TRP A N 1
ATOM 805 C CA . TRP A 1 99 ? -2.441 -6.171 1.178 1.00 40.66 99 TRP A CA 1
ATOM 806 C C . TRP A 1 99 ? -2.113 -5.606 2.542 1.00 40.66 99 TRP A C 1
ATOM 808 O O . TRP A 1 99 ? -1.090 -4.962 2.730 1.00 40.66 99 TRP A O 1
ATOM 818 N N . GLU A 1 100 ? -2.990 -5.917 3.485 1.00 40.31 100 GLU A N 1
ATOM 819 C CA . GLU A 1 100 ? -2.590 -6.318 4.823 1.00 40.31 100 GLU A CA 1
ATOM 820 C C . GLU A 1 100 ? -3.729 -7.155 5.422 1.00 40.31 100 GLU A C 1
ATOM 822 O O . GLU A 1 100 ? -4.885 -6.738 5.422 1.00 40.31 100 GLU A O 1
ATOM 827 N N . GLU A 1 101 ? -3.412 -8.351 5.937 1.00 42.56 101 GLU A N 1
ATOM 828 C CA . GLU A 1 101 ? -4.315 -9.088 6.847 1.00 42.56 101 GLU A CA 1
ATOM 829 C C . GLU A 1 101 ? -4.723 -8.215 8.058 1.00 42.56 101 GLU A C 1
ATOM 831 O O . GLU A 1 101 ? -5.732 -8.494 8.700 1.00 42.56 101 GLU A O 1
ATOM 836 N N . ASP A 1 102 ? -3.984 -7.125 8.297 1.00 42.19 102 ASP A N 1
ATOM 837 C CA . ASP A 1 102 ? -4.164 -6.132 9.352 1.00 42.19 102 ASP A CA 1
ATOM 838 C C . ASP A 1 102 ? -4.875 -4.835 8.910 1.00 42.19 102 ASP A C 1
ATOM 840 O O . ASP A 1 102 ? -5.100 -3.968 9.749 1.00 42.19 102 ASP A O 1
ATOM 844 N N . ASP A 1 103 ? -5.320 -4.684 7.654 1.00 40.94 103 ASP A N 1
ATOM 845 C CA . ASP A 1 103 ? -6.101 -3.508 7.199 1.00 40.94 103 ASP A CA 1
ATOM 846 C C . ASP A 1 103 ? -7.605 -3.609 7.591 1.00 40.94 103 ASP A C 1
ATOM 848 O O . ASP A 1 103 ? -8.450 -2.794 7.215 1.00 40.94 103 ASP A O 1
ATOM 852 N N . LEU A 1 104 ? -7.923 -4.606 8.430 1.00 44.03 104 LEU A N 1
ATOM 853 C CA . LEU A 1 104 ? -9.028 -4.614 9.401 1.00 44.03 104 LEU A CA 1
ATOM 854 C C . LEU A 1 104 ? -8.649 -3.872 10.703 1.00 44.03 104 LEU A C 1
ATOM 856 O O . LEU A 1 104 ? -9.274 -4.083 11.743 1.00 44.03 104 LEU A O 1
ATOM 860 N N . CYS A 1 105 ? -7.610 -3.034 10.668 1.00 44.28 105 CYS A N 1
ATOM 861 C CA . CYS A 1 105 ? -7.071 -2.343 11.828 1.00 44.28 105 CYS A CA 1
ATOM 862 C C . CYS A 1 105 ? -8.133 -1.466 12.501 1.00 44.28 105 CYS A C 1
ATOM 864 O O . CYS A 1 105 ? -8.688 -0.537 11.910 1.00 44.28 105 CYS A O 1
ATOM 866 N N . ASP A 1 106 ? -8.317 -1.698 13.797 1.00 43.91 106 ASP A N 1
ATOM 867 C CA . ASP A 1 106 ? -9.189 -0.990 14.740 1.00 43.91 106 ASP A CA 1
ATOM 868 C C . ASP A 1 106 ? -8.961 0.539 14.836 1.00 43.91 106 ASP A C 1
ATOM 870 O O . ASP A 1 106 ? -9.591 1.216 15.649 1.00 43.91 106 ASP A O 1
ATOM 874 N N . MET A 1 107 ? -8.058 1.111 14.035 1.00 48.53 107 MET A N 1
ATOM 875 C CA . MET A 1 107 ? -7.682 2.526 14.055 1.00 48.53 107 MET A CA 1
ATOM 876 C C . MET A 1 107 ? -8.434 3.411 13.043 1.00 48.53 107 MET A C 1
ATOM 878 O O . MET A 1 107 ? -8.214 4.621 13.041 1.00 48.53 107 MET A O 1
ATOM 882 N N . GLN A 1 108 ? -9.344 2.870 12.220 1.00 46.94 108 GLN A N 1
ATOM 883 C CA . GLN A 1 108 ? -10.179 3.678 11.302 1.00 46.94 108 GLN A CA 1
ATOM 884 C C . GLN A 1 108 ? -11.701 3.441 11.387 1.00 46.94 108 GLN A C 1
ATOM 886 O O . GLN A 1 108 ? -12.438 3.963 10.556 1.00 46.94 108 GLN A O 1
ATOM 891 N N . GLY A 1 109 ? -12.203 2.729 12.401 1.00 55.22 109 GLY A N 1
ATOM 892 C CA . GLY A 1 109 ? -13.650 2.609 12.647 1.00 55.22 109 GLY A CA 1
ATOM 893 C C . GLY A 1 109 ? -14.194 3.699 13.580 1.00 55.22 109 GLY A C 1
ATOM 894 O O . GLY A 1 109 ? -13.534 4.068 14.557 1.00 55.22 109 GLY A O 1
ATOM 895 N N . GLN A 1 110 ? -15.415 4.195 13.337 1.00 61.72 110 GLN A N 1
ATOM 896 C CA . GLN A 1 110 ? -16.114 5.020 14.335 1.00 61.72 110 GLN A CA 1
ATOM 897 C C . GLN A 1 110 ? -16.474 4.155 15.548 1.00 61.72 110 GLN A C 1
ATOM 899 O O . GLN A 1 110 ? -17.140 3.127 15.416 1.00 61.72 110 GLN A O 1
ATOM 904 N N . PHE A 1 111 ? -16.043 4.585 16.735 1.00 72.38 111 PHE A N 1
ATOM 905 C CA . PHE A 1 111 ? -16.460 3.990 17.999 1.00 72.38 111 PHE A CA 1
ATOM 906 C C . PHE A 1 111 ? -17.505 4.865 18.687 1.00 72.38 111 PHE A C 1
ATOM 908 O O . PHE A 1 111 ? -17.286 6.056 18.915 1.00 72.38 111 PHE A O 1
ATOM 915 N N . TYR A 1 112 ? -18.610 4.247 19.088 1.00 79.31 112 TYR A N 1
ATOM 916 C CA . TYR A 1 112 ? -19.597 4.836 19.983 1.00 79.31 112 TYR A CA 1
ATOM 917 C C . TYR A 1 112 ? -19.285 4.405 21.410 1.00 79.31 112 TYR A C 1
ATOM 919 O O . TYR A 1 112 ? -19.148 3.216 21.695 1.00 79.31 112 TYR A O 1
ATOM 927 N N . TYR A 1 113 ? -19.145 5.372 22.312 1.00 82.88 113 TYR A N 1
ATOM 928 C CA . TYR A 1 113 ? -18.778 5.109 23.698 1.00 82.88 113 TYR A CA 1
ATOM 929 C C . TYR A 1 113 ? -20.014 5.123 24.591 1.00 82.88 113 TYR A C 1
ATOM 931 O O . TYR A 1 113 ? -20.835 6.045 24.554 1.00 82.88 113 TYR A O 1
ATOM 939 N N . TYR A 1 114 ? -20.108 4.115 25.444 1.00 86.06 114 TYR A N 1
ATOM 940 C CA . TYR A 1 114 ? -21.218 3.903 26.358 1.00 86.06 114 TYR A CA 1
ATOM 941 C C . TYR A 1 114 ? -20.697 3.643 27.762 1.00 86.06 114 TYR A C 1
ATOM 943 O O . TYR A 1 114 ? -19.537 3.282 27.954 1.00 86.06 114 TYR A O 1
ATOM 951 N N . LYS A 1 115 ? -21.565 3.808 28.755 1.00 88.12 115 LYS A N 1
ATOM 952 C CA . LYS A 1 115 ? -21.289 3.419 30.134 1.00 88.12 115 LYS A CA 1
ATOM 953 C C . LYS A 1 115 ? -22.476 2.720 30.766 1.00 88.12 115 LYS A C 1
ATOM 955 O O . LYS A 1 115 ? -23.630 3.030 30.461 1.00 88.12 115 LYS A O 1
ATOM 960 N N . PHE A 1 116 ? -22.183 1.819 31.692 1.00 89.00 116 PHE A N 1
ATOM 961 C CA . PHE A 1 116 ? -23.193 1.254 32.578 1.00 89.00 116 PHE A CA 1
ATOM 962 C C . PHE A 1 116 ? -23.587 2.282 33.629 1.00 89.00 116 PHE A C 1
ATOM 964 O O . PHE A 1 116 ? -22.720 2.837 34.304 1.00 89.00 116 PHE A O 1
ATOM 971 N N . LYS A 1 117 ? -24.888 2.527 33.799 1.00 86.25 117 LYS A N 1
ATOM 972 C CA . LYS A 1 117 ? -25.361 3.534 34.761 1.00 86.25 117 LYS A CA 1
ATOM 973 C C . LYS A 1 117 ? -25.027 3.180 36.211 1.00 86.25 117 LYS A C 1
ATOM 975 O O . LYS A 1 117 ? -24.820 4.076 37.020 1.00 86.25 117 LYS A O 1
ATOM 980 N N . GLU A 1 118 ? -24.978 1.890 36.534 1.00 86.62 118 GLU A N 1
ATOM 981 C CA . GLU A 1 118 ? -24.744 1.415 37.902 1.00 86.62 118 GLU A CA 1
ATOM 9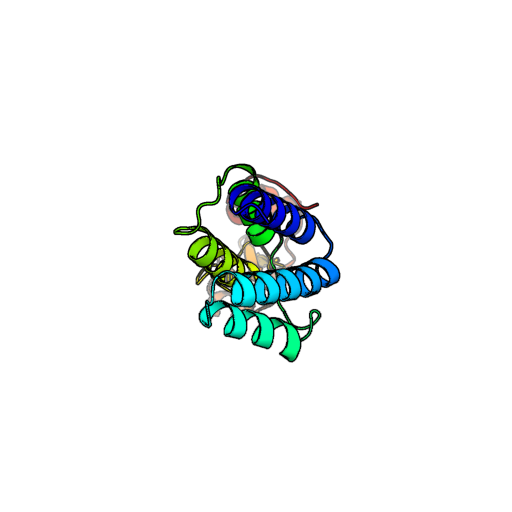82 C C . GLU A 1 118 ? -23.265 1.467 38.296 1.00 86.62 118 GLU A C 1
ATOM 984 O O . GLU A 1 118 ? -22.929 1.891 39.400 1.00 86.62 118 GLU A O 1
ATOM 989 N N . THR A 1 119 ? -22.369 1.050 37.397 1.00 85.75 119 THR A N 1
ATOM 990 C CA . THR A 1 119 ? -20.934 0.906 37.699 1.00 85.75 119 THR A CA 1
ATOM 991 C C . THR A 1 119 ? -20.079 2.043 37.151 1.00 85.75 119 THR A C 1
ATOM 993 O O . THR A 1 119 ? -18.909 2.147 37.509 1.00 85.75 119 THR A O 1
ATOM 996 N N . ASN A 1 120 ? -20.632 2.888 36.274 1.00 83.19 120 ASN A N 1
ATOM 997 C CA . ASN A 1 120 ? -19.910 3.888 35.479 1.00 83.19 120 ASN A CA 1
ATOM 998 C C . ASN A 1 120 ? -18.755 3.319 34.639 1.00 83.19 120 ASN A C 1
ATOM 1000 O O . ASN A 1 120 ? -17.924 4.074 34.138 1.00 83.19 120 ASN A O 1
ATOM 1004 N N . GLN A 1 121 ? -18.703 1.999 34.441 1.00 87.25 121 GLN A N 1
ATOM 1005 C CA . GLN A 1 121 ? -17.712 1.391 33.567 1.00 87.25 121 GLN A CA 1
ATOM 1006 C C . GLN A 1 121 ? -18.031 1.743 32.113 1.00 87.25 121 GLN A C 1
ATOM 1008 O O . GLN A 1 121 ? -19.144 1.499 31.640 1.00 87.25 121 GLN A O 1
ATOM 1013 N N . VAL A 1 122 ? -17.038 2.301 31.421 1.00 85.88 122 VAL A N 1
ATOM 1014 C CA . VAL A 1 122 ? -17.117 2.670 30.006 1.00 85.88 122 VAL A CA 1
ATOM 1015 C C . VAL A 1 122 ? -16.760 1.468 29.132 1.00 85.88 122 VAL A C 1
ATOM 1017 O O . VAL A 1 122 ? -15.880 0.681 29.479 1.00 85.88 122 VAL A O 1
ATOM 1020 N N . PHE A 1 123 ? -17.425 1.348 27.990 1.00 87.56 123 PHE A N 1
ATOM 1021 C CA . PHE A 1 123 ? -17.083 0.448 26.891 1.00 87.56 123 PHE A CA 1
ATOM 1022 C C . PHE A 1 123 ? -17.313 1.165 25.554 1.00 87.56 123 PHE A C 1
ATOM 1024 O O . PHE A 1 123 ? -17.939 2.228 25.517 1.00 87.56 123 PHE A O 1
ATOM 1031 N N . LYS A 1 124 ? -16.800 0.614 24.452 1.00 84.06 124 LYS A N 1
ATOM 1032 C CA . LYS A 1 124 ? -17.015 1.176 23.112 1.00 84.06 124 LYS A CA 1
ATOM 1033 C C . LYS A 1 124 ? -17.504 0.123 22.127 1.00 84.06 124 LYS A C 1
ATOM 1035 O O . LYS A 1 124 ? -17.097 -1.032 22.211 1.00 84.06 124 LYS A O 1
ATOM 1040 N N . GLU A 1 125 ? -18.372 0.528 21.215 1.00 80.94 125 GLU A N 1
ATOM 1041 C CA . GLU A 1 125 ? -18.897 -0.302 20.134 1.00 80.94 125 GLU A CA 1
ATOM 1042 C C . GLU A 1 125 ? -18.448 0.276 18.796 1.00 80.94 125 GLU A C 1
ATOM 1044 O O . GLU A 1 125 ? -18.602 1.477 18.574 1.00 80.94 125 GLU A O 1
ATOM 1049 N N . SER A 1 126 ? -17.874 -0.543 17.919 1.00 76.75 126 SER A N 1
ATOM 1050 C CA . SER A 1 126 ? -17.602 -0.110 16.549 1.00 76.75 126 SER A CA 1
ATOM 1051 C C . SER A 1 126 ? -18.901 -0.015 15.749 1.00 76.75 126 SER A C 1
ATOM 1053 O O . SER A 1 126 ? -19.889 -0.676 16.060 1.00 76.75 126 SER A O 1
ATOM 1055 N N . GLU A 1 127 ? -18.893 0.735 14.653 1.00 62.94 127 GLU A N 1
ATOM 1056 C CA . GLU A 1 127 ? -20.002 0.771 13.685 1.00 62.94 127 GLU A CA 1
ATOM 1057 C C . GLU A 1 127 ? -20.427 -0.614 13.142 1.00 62.94 127 GLU A C 1
ATOM 1059 O O . GLU A 1 127 ? -21.558 -0.786 12.693 1.00 62.94 127 GLU A O 1
ATOM 1064 N N . TYR A 1 128 ? -19.553 -1.621 13.241 1.00 60.12 128 TYR A N 1
ATOM 1065 C CA . TYR A 1 128 ? -19.819 -3.012 12.855 1.00 60.12 128 TYR A CA 1
ATOM 1066 C C . TYR A 1 128 ? -20.379 -3.876 14.003 1.00 60.12 128 TYR A C 1
ATOM 1068 O O . TYR A 1 128 ? -20.555 -5.084 13.840 1.00 60.12 128 TYR A O 1
ATOM 1076 N N . GLY A 1 129 ? -20.657 -3.286 15.171 1.00 65.62 129 GLY A N 1
ATOM 1077 C CA . GLY A 1 129 ? -21.226 -3.974 16.335 1.00 65.62 129 GLY A CA 1
ATOM 1078 C C . GLY A 1 129 ? -20.212 -4.768 17.167 1.00 65.62 129 GLY A C 1
ATOM 1079 O O . GLY A 1 129 ? -20.592 -5.681 17.916 1.00 65.62 129 GLY A O 1
ATOM 1080 N N . ASN A 1 130 ? -18.914 -4.464 17.028 1.00 74.81 130 ASN A N 1
ATOM 1081 C CA . ASN A 1 130 ? -17.868 -5.063 17.859 1.00 74.81 130 ASN A CA 1
ATOM 1082 C C . ASN A 1 130 ? -17.745 -4.293 19.167 1.00 74.81 130 ASN A C 1
ATOM 1084 O O . ASN A 1 130 ? -17.508 -3.088 19.167 1.00 74.81 130 ASN A O 1
ATOM 1088 N N . LEU A 1 131 ? -17.862 -5.004 20.284 1.00 78.50 131 LEU A N 1
ATOM 1089 C CA . LEU A 1 131 ? -17.805 -4.421 21.619 1.00 78.50 131 LEU A CA 1
ATOM 1090 C C . LEU A 1 131 ? -16.416 -4.600 22.219 1.00 78.50 131 LEU A C 1
ATOM 1092 O O . LEU A 1 131 ? -15.897 -5.713 22.283 1.00 78.50 131 LEU A O 1
ATOM 1096 N N . ILE A 1 132 ? -15.842 -3.504 22.704 1.00 81.25 132 ILE A N 1
ATOM 1097 C CA . ILE A 1 132 ? -14.549 -3.469 23.384 1.00 81.25 132 ILE A CA 1
ATOM 1098 C C . ILE A 1 132 ? -14.764 -2.986 24.815 1.00 81.25 132 ILE A C 1
ATOM 1100 O O . ILE A 1 132 ? -15.367 -1.939 25.054 1.00 81.25 132 ILE A O 1
ATOM 1104 N N . GLY A 1 133 ? -14.241 -3.753 25.774 1.00 79.50 133 GLY A N 1
ATOM 1105 C CA . GLY A 1 133 ? -14.362 -3.472 27.206 1.00 79.50 133 GLY A CA 1
ATOM 1106 C C . GLY A 1 133 ? -15.572 -4.118 27.890 1.00 79.50 133 GLY A C 1
ATOM 1107 O O . GLY A 1 133 ? -15.742 -3.916 29.092 1.00 79.50 133 GLY A O 1
ATOM 1108 N N . VAL A 1 134 ? -16.392 -4.903 27.170 1.00 83.81 134 VAL A N 1
ATOM 1109 C CA . VAL A 1 134 ? -17.541 -5.627 27.745 1.00 83.81 134 VAL A CA 1
ATOM 1110 C C . VAL A 1 134 ? -18.004 -6.844 26.923 1.00 83.81 134 VAL A C 1
ATOM 1112 O O . VAL A 1 134 ? -17.697 -6.939 25.738 1.00 83.81 134 VAL A O 1
ATOM 1115 N N . SER A 1 135 ? -18.772 -7.757 27.539 1.00 82.06 135 SER A N 1
ATOM 1116 C CA . SER A 1 135 ? -19.448 -8.880 26.868 1.00 82.06 135 SER A CA 1
ATOM 1117 C C . SER A 1 135 ? -20.912 -8.567 26.508 1.00 82.06 135 SER A C 1
ATOM 1119 O O . SER A 1 135 ? -21.591 -7.786 27.184 1.00 82.06 135 SER A O 1
ATOM 1121 N N . LYS A 1 136 ? -21.426 -9.206 25.448 1.00 77.19 136 LYS A N 1
ATOM 1122 C CA . LYS A 1 136 ? -22.791 -8.978 24.928 1.00 77.19 136 LYS A CA 1
ATOM 1123 C C . LYS A 1 136 ? -23.883 -9.327 25.943 1.00 77.19 136 LYS A C 1
ATOM 1125 O O . LYS A 1 136 ? -24.915 -8.660 25.989 1.00 77.19 136 LYS A O 1
ATOM 1130 N N . GLU A 1 137 ? -23.659 -10.336 26.779 1.00 80.31 137 GLU A N 1
ATOM 1131 C CA . GLU A 1 137 ? -24.625 -10.803 27.781 1.00 80.31 137 GLU A CA 1
ATOM 1132 C C . GLU A 1 137 ? -24.850 -9.775 28.894 1.00 80.31 137 GLU A C 1
ATOM 1134 O O . GLU A 1 137 ? -25.942 -9.721 29.464 1.00 80.31 137 GLU A O 1
ATOM 1139 N N . LEU A 1 138 ? -23.828 -8.969 29.204 1.00 77.31 138 LEU A N 1
ATOM 1140 C CA . LEU A 1 138 ? -23.913 -7.939 30.235 1.00 77.31 138 LEU A CA 1
ATOM 1141 C C . LEU A 1 138 ? -24.743 -6.747 29.749 1.00 77.31 138 LEU A C 1
ATOM 1143 O O . LEU A 1 138 ? -25.593 -6.257 30.482 1.00 77.31 138 LEU A O 1
ATOM 1147 N N . ILE A 1 139 ? -24.587 -6.345 28.483 1.00 76.94 139 ILE A N 1
ATOM 1148 C CA . ILE A 1 139 ? -25.364 -5.242 27.895 1.00 76.94 139 ILE A CA 1
ATOM 1149 C C . ILE A 1 139 ? -26.866 -5.531 27.931 1.00 76.94 139 ILE A C 1
ATOM 1151 O O . ILE A 1 139 ? -27.651 -4.661 28.290 1.00 76.94 139 ILE A O 1
ATOM 1155 N N . GLN A 1 140 ? -27.280 -6.759 27.610 1.00 77.44 140 GLN A N 1
ATOM 1156 C CA . GLN A 1 140 ? -28.703 -7.118 27.545 1.00 77.44 140 GLN A CA 1
ATOM 1157 C C . GLN A 1 140 ? -29.421 -7.066 28.901 1.00 77.44 140 GLN A C 1
ATOM 1159 O O . GLN A 1 140 ? -30.650 -7.030 28.939 1.00 77.44 140 GLN A O 1
ATOM 1164 N N . LYS A 1 141 ? -28.675 -7.097 30.009 1.00 77.94 141 LYS A N 1
ATOM 1165 C CA . LYS A 1 141 ? -29.217 -7.152 31.374 1.00 77.94 141 LYS A CA 1
ATOM 1166 C C . LYS A 1 141 ? -29.000 -5.867 32.165 1.00 77.94 141 LYS A C 1
ATOM 1168 O O . LYS A 1 141 ? -29.428 -5.801 33.314 1.00 77.94 141 LYS A O 1
ATOM 1173 N N . SER A 1 142 ? -28.340 -4.875 31.580 1.00 82.56 142 SER A N 1
ATOM 1174 C CA . SER A 1 142 ? -27.903 -3.678 32.289 1.00 82.56 142 SER A CA 1
ATOM 1175 C C . SER A 1 142 ? -28.433 -2.413 31.635 1.00 82.56 142 SER A C 1
ATOM 1177 O O . SER A 1 142 ? -28.581 -2.324 30.418 1.00 82.56 142 SER A O 1
ATOM 1179 N N . GLU A 1 143 ? -28.674 -1.390 32.450 1.00 88.12 143 GLU A N 1
ATOM 1180 C CA . GLU A 1 143 ? -28.983 -0.067 31.926 1.00 88.12 143 GLU A CA 1
ATOM 1181 C C . GLU A 1 143 ? -27.716 0.642 31.438 1.00 88.12 143 GLU A C 1
ATOM 1183 O O . GLU A 1 143 ? -26.778 0.887 32.206 1.00 88.12 143 GLU A O 1
ATOM 1188 N N . ILE A 1 144 ? -27.725 1.024 30.161 1.00 90.00 144 ILE A N 1
ATOM 1189 C CA . ILE A 1 144 ? -26.629 1.742 29.508 1.00 90.00 144 ILE A CA 1
ATOM 1190 C C . ILE A 1 144 ? -27.026 3.179 29.160 1.00 90.00 144 ILE A C 1
ATOM 1192 O O . ILE A 1 144 ? -28.197 3.498 28.935 1.00 90.00 144 ILE A O 1
ATOM 1196 N N . SER A 1 145 ? -26.036 4.061 29.114 1.00 85.62 145 SER A N 1
ATOM 1197 C CA . SER A 1 145 ? -26.158 5.419 28.582 1.00 85.62 145 SER A CA 1
ATOM 1198 C C . SER A 1 145 ? -24.936 5.768 27.742 1.00 85.62 145 SER A C 1
ATOM 1200 O O . SER A 1 145 ? -23.886 5.150 27.894 1.00 85.62 145 SER A O 1
ATOM 1202 N N . ILE A 1 146 ? -25.045 6.793 26.898 1.00 84.19 146 ILE A N 1
ATOM 1203 C CA . ILE A 1 146 ? -23.893 7.342 26.171 1.00 84.19 146 ILE A CA 1
ATOM 1204 C C . ILE A 1 146 ? -22.859 7.853 27.186 1.00 84.19 146 ILE A C 1
ATOM 1206 O O . ILE A 1 146 ? -23.222 8.520 28.160 1.00 84.19 146 ILE A O 1
ATOM 1210 N N . ALA A 1 147 ? -21.585 7.519 26.976 1.00 79.56 147 ALA A N 1
ATOM 1211 C CA . ALA A 1 147 ? -20.489 8.057 27.773 1.00 79.56 147 ALA A CA 1
ATOM 1212 C C . ALA A 1 147 ? -20.142 9.468 27.283 1.00 79.56 147 ALA A C 1
ATOM 1214 O O . ALA A 1 147 ? -19.989 9.707 26.085 1.00 79.56 147 ALA A O 1
ATOM 1215 N N . LEU A 1 148 ? -20.020 10.409 28.213 1.00 77.94 148 LEU A N 1
ATOM 1216 C CA . LEU A 1 148 ? -19.623 11.782 27.917 1.00 77.94 148 LEU A CA 1
ATOM 1217 C C . LEU A 1 148 ? -18.108 11.937 28.065 1.00 77.94 148 LEU A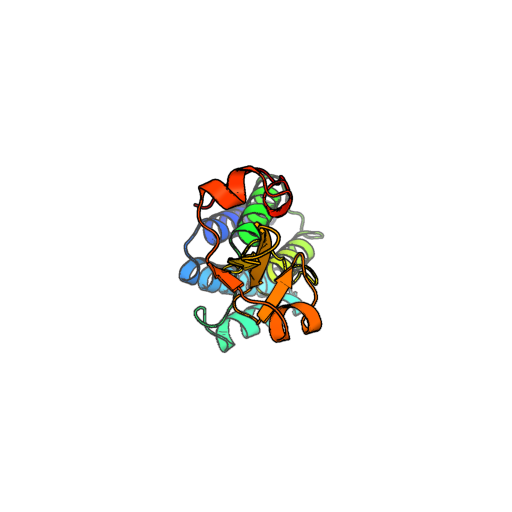 C 1
ATOM 1219 O O . LEU A 1 148 ? -17.448 11.129 28.710 1.00 77.94 148 LEU A O 1
ATOM 1223 N N . ILE A 1 149 ? -17.553 13.025 27.529 1.00 70.38 149 ILE A N 1
ATOM 1224 C CA . ILE A 1 149 ? -16.109 13.318 27.593 1.00 70.38 149 ILE A CA 1
ATOM 1225 C C . ILE A 1 149 ? -15.521 13.178 29.019 1.00 70.38 149 ILE A C 1
ATOM 1227 O O . ILE A 1 149 ? -14.469 12.552 29.151 1.00 70.38 149 ILE A O 1
ATOM 1231 N N . PRO A 1 150 ? -16.172 13.658 30.103 1.00 75.81 150 PRO A N 1
ATOM 1232 C CA . PRO A 1 150 ? -15.655 13.467 31.462 1.00 75.81 150 PRO A CA 1
ATOM 1233 C C . PRO A 1 150 ? -15.587 12.002 31.914 1.00 75.81 150 PRO A C 1
ATOM 1235 O O . PRO A 1 150 ? -14.725 11.654 32.715 1.00 75.81 150 PRO A O 1
ATOM 1238 N N . ASP A 1 151 ? -16.465 11.139 31.398 1.00 72.31 151 ASP A N 1
ATOM 1239 C CA . ASP A 1 151 ? -16.468 9.708 31.722 1.00 72.31 151 ASP A CA 1
ATOM 1240 C C . ASP A 1 151 ? -15.266 8.996 31.084 1.00 72.31 151 ASP A C 1
ATOM 1242 O O . ASP A 1 151 ? -14.713 8.050 31.645 1.00 72.31 151 ASP A O 1
ATOM 1246 N N . LEU A 1 152 ? -14.828 9.480 29.919 1.00 70.00 152 LEU A N 1
ATOM 1247 C CA . LEU A 1 152 ? -13.700 8.916 29.184 1.00 70.00 152 LEU A CA 1
ATOM 1248 C C . LEU A 1 152 ? -12.348 9.271 29.809 1.00 70.00 152 LEU A C 1
ATOM 1250 O O . LEU A 1 152 ? -11.413 8.478 29.704 1.00 70.00 152 LEU A O 1
ATOM 1254 N N . ALA A 1 153 ? -12.256 10.421 30.486 1.00 69.06 153 ALA A N 1
ATOM 1255 C CA . ALA A 1 153 ? -11.021 10.942 31.079 1.00 69.06 153 ALA A CA 1
ATOM 1256 C C . ALA A 1 153 ? -10.400 10.016 32.143 1.00 69.06 153 ALA A C 1
ATOM 1258 O O . ALA A 1 153 ? -9.202 10.090 32.403 1.00 69.06 153 ALA A O 1
ATOM 1259 N N . TYR A 1 154 ? -11.207 9.134 32.738 1.00 63.22 154 TYR A N 1
ATOM 1260 C CA . TYR A 1 154 ? -10.775 8.144 33.729 1.00 63.22 154 TYR A CA 1
ATOM 1261 C C . TYR A 1 154 ? -10.811 6.707 33.191 1.00 63.22 154 TYR A C 1
ATOM 1263 O O . TYR A 1 154 ? -10.541 5.760 33.931 1.00 63.22 154 TYR A O 1
ATOM 1271 N N . SER A 1 155 ? -11.161 6.529 31.914 1.00 67.50 155 SER A N 1
ATOM 1272 C CA . SER A 1 155 ? -11.275 5.215 31.290 1.00 67.50 155 SER A CA 1
ATOM 1273 C C . SER A 1 155 ? -9.921 4.744 30.757 1.00 67.50 155 SER A C 1
ATOM 1275 O O . SER A 1 155 ? -9.206 5.478 30.078 1.00 67.50 155 SER A O 1
ATOM 1277 N N . SER A 1 156 ? -9.582 3.479 30.999 1.00 66.88 156 SER A N 1
ATOM 1278 C CA . SER A 1 156 ? -8.385 2.848 30.427 1.00 66.88 156 SER A CA 1
ATOM 1279 C C . SER A 1 156 ? -8.496 2.577 28.917 1.00 66.88 156 SER A C 1
ATOM 1281 O O . SER A 1 156 ? -7.544 2.095 28.316 1.00 66.88 156 SER A O 1
ATOM 1283 N N . LEU A 1 157 ? -9.638 2.893 28.293 1.00 66.50 157 LEU A N 1
ATOM 1284 C CA . LEU A 1 157 ? -9.943 2.603 26.886 1.00 66.50 157 LEU A CA 1
ATOM 1285 C C . LEU A 1 157 ? -9.328 3.589 25.885 1.00 66.50 157 LEU A C 1
ATOM 1287 O O . LEU A 1 157 ? -9.332 3.301 24.689 1.00 66.50 157 LEU A O 1
ATOM 1291 N N . LEU A 1 158 ? -8.847 4.744 26.353 1.00 57.41 158 LEU A N 1
ATOM 1292 C CA . LEU A 1 158 ? -8.208 5.765 25.516 1.00 57.41 158 LEU A CA 1
ATOM 1293 C C . LEU A 1 158 ? -6.672 5.698 25.529 1.00 57.41 158 LEU A C 1
ATOM 1295 O O . LEU A 1 158 ? -6.049 6.274 24.649 1.00 57.41 158 LEU A O 1
ATOM 1299 N N . ASN A 1 159 ? -6.063 4.963 26.466 1.00 52.22 159 ASN A N 1
ATOM 1300 C CA . ASN A 1 159 ? -4.604 4.818 26.574 1.00 52.22 159 ASN A CA 1
ATOM 1301 C C . ASN A 1 159 ? -4.064 3.659 25.718 1.00 52.22 159 ASN A C 1
ATOM 1303 O O . ASN A 1 159 ? -3.248 2.862 26.178 1.00 52.22 159 ASN A O 1
ATOM 1307 N N . ILE A 1 160 ? -4.534 3.552 24.475 1.00 49.66 160 ILE A N 1
ATOM 1308 C CA . ILE A 1 160 ? -3.791 2.832 23.439 1.00 49.66 160 ILE A CA 1
ATOM 1309 C C . ILE A 1 160 ? -3.100 3.923 22.620 1.00 49.66 160 ILE A C 1
ATOM 1311 O O . ILE A 1 160 ? -3.638 4.411 21.631 1.00 49.66 160 ILE A O 1
ATOM 1315 N N . ASP A 1 161 ? -1.947 4.373 23.117 1.00 39.09 161 ASP A N 1
ATOM 1316 C CA . ASP A 1 161 ? -1.037 5.260 22.398 1.00 39.09 161 ASP A CA 1
ATOM 1317 C C . ASP A 1 161 ? -0.653 4.617 21.066 1.00 39.09 161 ASP A C 1
ATOM 1319 O O . ASP A 1 161 ? 0.033 3.604 21.087 1.00 39.09 161 ASP A O 1
ATOM 1323 N N . PHE A 1 162 ? -1.000 5.235 19.936 1.00 40.06 162 PHE A N 1
ATOM 1324 C CA . PHE A 1 162 ? -0.083 5.325 18.800 1.00 40.06 162 PHE A CA 1
ATOM 1325 C C . PHE A 1 162 ? -0.260 6.674 18.107 1.00 40.06 162 PHE A C 1
ATOM 1327 O O . PHE A 1 162 ? -1.129 6.886 17.265 1.00 40.06 162 PHE A O 1
ATOM 1334 N N . HIS A 1 163 ? 0.595 7.585 18.567 1.00 36.44 163 HIS A N 1
ATOM 1335 C CA . HIS A 1 163 ? 1.073 8.791 17.914 1.00 36.44 163 HIS A CA 1
ATOM 1336 C C . HIS A 1 163 ? 0.777 8.880 16.410 1.00 36.44 163 HIS A C 1
ATOM 1338 O O . HIS A 1 163 ? 1.410 8.224 15.587 1.00 36.44 163 HIS A O 1
ATOM 1344 N N . ASP A 1 164 ? -0.159 9.779 16.110 1.00 38.47 164 ASP A N 1
ATOM 1345 C CA . ASP A 1 164 ? 0.006 10.914 15.206 1.00 38.47 164 ASP A CA 1
ATOM 1346 C C . ASP A 1 164 ? 0.835 10.678 13.942 1.00 38.47 164 ASP A C 1
ATOM 1348 O O . ASP A 1 164 ? 2.065 10.700 13.959 1.00 38.47 164 ASP A O 1
ATOM 1352 N N . SER A 1 165 ? 0.151 10.653 12.802 1.00 36.44 165 SER A N 1
ATOM 1353 C CA . SER A 1 165 ? 0.100 11.790 11.859 1.00 36.44 165 SER A CA 1
ATOM 1354 C C . SER A 1 165 ? -0.186 11.259 10.449 1.00 36.44 165 SER A C 1
ATOM 1356 O O . SER A 1 165 ? 0.580 10.506 9.867 1.00 36.44 165 SER A O 1
ATOM 1358 N N . LEU A 1 166 ? -1.416 11.450 9.966 1.00 38.44 166 LEU A N 1
ATOM 1359 C CA . LEU A 1 166 ? -1.790 12.568 9.085 1.00 38.44 166 LEU A CA 1
ATOM 1360 C C . LEU A 1 166 ? -1.072 12.460 7.728 1.00 38.44 166 LEU A C 1
ATOM 1362 O O . LEU A 1 166 ? 0.118 12.714 7.611 1.00 38.44 166 LEU A O 1
ATOM 1366 N N . TYR A 1 167 ? -1.756 12.002 6.678 1.00 37.31 167 TYR A N 1
ATOM 1367 C CA . TYR A 1 167 ? -2.585 12.885 5.842 1.00 37.31 167 TYR A CA 1
ATOM 1368 C C . TYR A 1 167 ? -1.881 14.229 5.586 1.00 37.31 167 TYR A C 1
ATOM 1370 O O . TYR A 1 167 ? -2.016 15.153 6.381 1.00 37.31 167 TYR A O 1
ATOM 1378 N N . TYR A 1 168 ? -1.202 14.353 4.449 1.00 39.81 168 TYR A N 1
ATOM 1379 C CA . TYR A 1 168 ? -1.833 14.956 3.273 1.00 39.81 168 TYR A CA 1
ATOM 1380 C C . TYR A 1 168 ? -1.537 14.096 2.057 1.00 39.81 168 TYR A C 1
ATOM 1382 O O . TYR A 1 168 ? -0.340 13.882 1.779 1.00 39.81 168 TYR A O 1
#

Foldseek 3Di:
DDPLVVQVVLLVLLLVLLVDDQQSVLVSLLVSLVVCCVVLVPVVSVVLSVVSVVCHSVRFDFDNVLSVVLSVCSVPDDDDSVCVVVSSVVSSCSGRNPPDPCPVPPPPFDWFWKAFPVPLAIWIATPVGDIGRDDPVDVVVTDMDGDDPVSCVPYPVPPPDDDDDDDD

pLDDT: mean 79.06, std 16.53, range [36.44, 97.56]

Organism: NCBI:txid866807

Secondary structure (DSSP, 8-state):
--HHHHHHHHHHHHHHHHTS-HHHHHHHHHHHHHHHHHHHT-THHHHHHHHHHHHHHHH----HHHHHHHHHHHHH----HHHHHHHHHHHHHHHHS---TTTT-TTSSPEEEEEETTT--EEEEETTS-EESS-HHHHTTS-EEEPPHHHHTT-TTS----------

Sequence (168 aa):
MNTKTHLKNTKEQVIEALSSEKEVLVKEFASILRICSDVLNIEKLLFWEDLLKENGWESLLITKSAVSEQLIFWRNYEPSLKTLSASLQKTCEKVFLYWEEDDLCDMQGQFYYYKFKETNQVFKESEYGNLIGVSKELIQKSEISIALIPDLAYSSLLNIDFHDSLYY